Protein AF-A0A2X2VMJ0-F1 (afdb_monomer_lite)

Sequence (175 aa):
MDAWQKLEPSGGDKVHVSAFTLKPEQRLHCGFLGDIVRAHKWSSEDFPQVQKILEPYTEAQKTSIFMIDSFLAETLADSRAKENHYLHTTTLADVIRNGKNALDAIVYPGVESSGAKNYAIHCDAMFKFNIADMYLLEIIQKYPYGLYEWRLLKQLESYDDGRIIWKEPCCTNVA

pLDDT: mean 81.18, std 13.34, range [31.05, 95.81]

Organism: Citrobacter koseri (NCBI:txid545)

Secondary structure (DSSP, 8-state):
--TTPPP---TT-EEEEEEEEE-TT----EEE-SHHHHHHHHT-TTHHHHHHHHTTS-HHHHHHHHHHHHHHHHHHT-TTGGGGTTHHHHHHHHHHHTSSS--SEEEEE-SSSTT-EEEEE-GGGGGGEEEEEEEEEEEEEE-GGG-EEEEEEEEEEEEETTEEEEPPP------

Radius of gyration: 19.95 Å; chains: 1; bounding box: 46×37×60 Å

Foldseek 3Di:
DQLQDDDDDFAQDKDKDWDKDFDPPDDFQEAEALVLLVCVPPVDPCVVVSCVVCVVDDPVVSVVVNVVSVVLQCLSLPPCCVVVPVPSVSVSVVVVCPDPDHGQWYWHDHNLDGPDIDTSGDPVNCVRIDRPKMFTWGFRHDDGSRDTDIDTPWIFPDDDDNDGDTDDPDPPPPD

Structure (mmCIF, N/CA/C/O backbone):
data_AF-A0A2X2VMJ0-F1
#
_entry.id   AF-A0A2X2VMJ0-F1
#
loop_
_atom_site.group_PDB
_atom_site.id
_atom_site.type_symbol
_atom_site.label_atom_id
_atom_site.label_alt_id
_atom_site.label_comp_id
_atom_site.label_asym_id
_atom_site.label_entity_id
_atom_site.label_seq_id
_atom_site.pdbx_PDB_ins_code
_atom_site.Cartn_x
_atom_site.Cartn_y
_atom_site.Cartn_z
_atom_site.occupancy
_atom_site.B_iso_or_equiv
_atom_site.auth_seq_id
_atom_site.auth_comp_id
_atom_site.auth_asym_id
_atom_site.auth_atom_id
_atom_site.pdbx_PDB_model_num
ATOM 1 N N . MET A 1 1 ? -14.333 -6.297 -9.212 1.00 31.05 1 MET A N 1
ATOM 2 C CA . MET A 1 1 ? -14.169 -5.504 -7.978 1.00 31.05 1 MET A CA 1
ATOM 3 C C . MET A 1 1 ? -12.839 -4.799 -8.146 1.00 31.05 1 MET A C 1
ATOM 5 O O . MET A 1 1 ? -11.833 -5.488 -8.263 1.00 31.05 1 MET A O 1
ATOM 9 N N . ASP A 1 2 ? -12.857 -3.480 -8.327 1.00 36.50 2 ASP A N 1
ATOM 10 C CA . ASP A 1 2 ? -11.676 -2.716 -8.745 1.00 36.50 2 ASP A CA 1
ATOM 11 C C . ASP A 1 2 ? -10.732 -2.543 -7.552 1.00 36.50 2 ASP A C 1
ATOM 13 O O . ASP A 1 2 ? -11.032 -1.825 -6.602 1.00 36.50 2 ASP A O 1
ATOM 17 N N . ALA A 1 3 ? -9.609 -3.261 -7.574 1.00 47.50 3 ALA A N 1
ATOM 18 C CA . ALA A 1 3 ? -8.730 -3.457 -6.418 1.00 47.50 3 ALA A CA 1
ATOM 19 C C . ALA A 1 3 ? -7.883 -2.226 -6.026 1.00 47.50 3 ALA A C 1
ATOM 21 O O . ALA A 1 3 ? -7.127 -2.297 -5.062 1.00 47.50 3 ALA A O 1
ATOM 22 N N . TRP A 1 4 ? -7.996 -1.102 -6.745 1.00 53.66 4 TRP A N 1
ATOM 23 C CA . TRP A 1 4 ? -7.033 0.008 -6.668 1.00 53.66 4 TRP A CA 1
ATOM 24 C C . TRP A 1 4 ? -7.658 1.396 -6.504 1.00 53.66 4 TRP A C 1
ATOM 26 O O . TRP A 1 4 ? -7.100 2.393 -6.965 1.00 53.66 4 TRP A O 1
ATOM 36 N N . GLN A 1 5 ? -8.814 1.486 -5.849 1.00 62.50 5 GLN A N 1
ATOM 37 C CA . GLN A 1 5 ? -9.427 2.777 -5.538 1.00 62.50 5 GLN A CA 1
ATOM 38 C C . GLN A 1 5 ? -8.963 3.298 -4.176 1.00 62.50 5 GLN A C 1
ATOM 40 O O . GLN A 1 5 ? -8.986 2.589 -3.170 1.00 62.50 5 GLN A O 1
ATOM 45 N N . LYS A 1 6 ? -8.568 4.572 -4.138 1.00 67.00 6 LYS A N 1
ATOM 46 C CA . LYS A 1 6 ? -8.296 5.286 -2.888 1.00 67.00 6 LYS A CA 1
ATOM 47 C C . LYS A 1 6 ? -9.628 5.639 -2.228 1.00 67.00 6 LYS A C 1
ATOM 49 O O . LYS A 1 6 ? -10.485 6.249 -2.862 1.00 67.00 6 LYS A O 1
ATOM 54 N N . LEU A 1 7 ? -9.782 5.310 -0.949 1.00 72.31 7 LEU A N 1
ATOM 55 C CA . LEU A 1 7 ? -10.902 5.807 -0.153 1.00 72.31 7 LEU A CA 1
ATOM 56 C C . LEU A 1 7 ? -10.633 7.266 0.249 1.00 72.31 7 LEU A C 1
ATOM 58 O O . LEU A 1 7 ? -9.585 7.573 0.819 1.00 72.31 7 LEU A O 1
ATOM 62 N N . GLU A 1 8 ? -11.579 8.164 -0.032 1.00 78.00 8 GLU A N 1
ATOM 63 C CA . GLU A 1 8 ? -11.531 9.578 0.374 1.00 78.00 8 GLU A CA 1
ATOM 64 C C . GLU A 1 8 ? -12.738 9.927 1.261 1.00 78.00 8 GLU A C 1
ATOM 66 O O . GLU A 1 8 ? -13.619 10.670 0.825 1.00 78.00 8 GLU A O 1
ATOM 71 N N . PRO A 1 9 ? -12.810 9.384 2.491 1.00 82.81 9 PRO A N 1
ATOM 72 C CA . PRO A 1 9 ? -13.949 9.617 3.368 1.00 82.81 9 PRO A CA 1
ATOM 73 C C . PRO A 1 9 ? -14.057 11.093 3.783 1.00 82.81 9 PRO A C 1
ATOM 75 O O . PRO A 1 9 ? -13.064 11.822 3.873 1.00 82.81 9 PRO A O 1
ATOM 78 N N . SER A 1 10 ? -15.283 11.537 4.023 1.00 88.19 10 SER A N 1
ATOM 79 C CA . SER A 1 10 ? -15.658 12.888 4.441 1.00 88.19 10 SER A CA 1
ATOM 80 C C . SER A 1 10 ? -16.201 12.893 5.873 1.00 88.19 10 SER A C 1
ATOM 82 O O . SER A 1 10 ? -16.448 11.843 6.463 1.00 88.19 10 SER A O 1
ATOM 84 N N . GLY A 1 11 ? -16.372 14.082 6.460 1.00 89.81 11 GLY A N 1
ATOM 85 C CA . GLY A 1 11 ? -16.975 14.210 7.790 1.00 89.81 11 GLY A CA 1
ATOM 86 C C . GLY A 1 11 ? -18.369 13.570 7.834 1.00 89.81 11 GLY A C 1
ATOM 87 O O . GLY A 1 11 ? -19.194 13.828 6.960 1.00 89.81 11 GLY A O 1
ATOM 88 N N . GLY A 1 12 ? -18.611 12.732 8.841 1.00 90.69 12 GLY A N 1
ATOM 89 C CA . GLY A 1 12 ? -19.814 11.914 9.016 1.00 90.69 12 GLY A CA 1
ATOM 90 C C . GLY A 1 12 ? -19.711 10.488 8.463 1.00 90.69 12 GLY A C 1
ATOM 91 O O . GLY A 1 12 ? -20.529 9.641 8.834 1.00 90.69 12 GLY A O 1
ATOM 92 N N . ASP A 1 13 ? -18.715 10.183 7.624 1.00 93.00 13 ASP A N 1
ATOM 93 C CA . ASP A 1 13 ? -18.555 8.837 7.071 1.00 93.00 13 ASP A CA 1
ATOM 94 C C . ASP A 1 13 ? -18.126 7.838 8.147 1.00 93.00 13 ASP A C 1
AT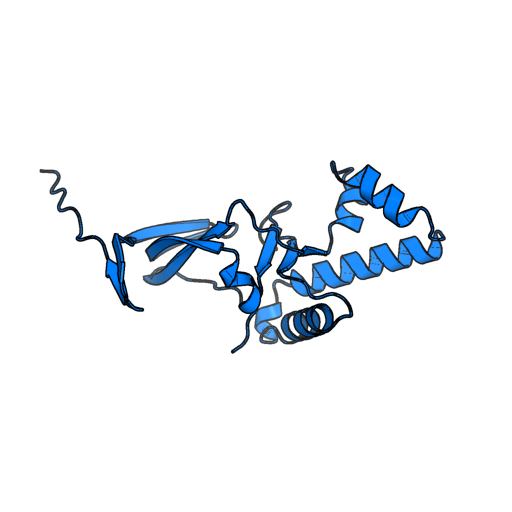OM 96 O O . ASP A 1 13 ? -17.291 8.123 9.009 1.00 93.00 13 ASP A O 1
ATOM 100 N N . LYS A 1 14 ? -18.668 6.620 8.059 1.00 93.50 14 LYS A N 1
ATOM 101 C CA . LYS A 1 14 ? -18.261 5.490 8.900 1.00 93.50 14 LYS A CA 1
ATOM 102 C C . LYS A 1 14 ? -17.383 4.554 8.090 1.00 93.50 14 LYS A C 1
ATOM 104 O O . LYS A 1 14 ? -17.828 4.008 7.083 1.00 93.50 14 LYS A O 1
ATOM 109 N N . VAL A 1 15 ? -16.154 4.352 8.546 1.00 92.44 15 VAL A N 1
ATOM 110 C CA . VAL A 1 15 ? -15.150 3.539 7.856 1.00 92.44 15 VAL A CA 1
ATOM 111 C C . VAL A 1 15 ? -14.749 2.343 8.706 1.00 92.44 15 VAL A C 1
ATOM 113 O O . VAL A 1 15 ? -14.563 2.450 9.919 1.00 92.44 15 VAL A O 1
ATOM 116 N N . HIS A 1 16 ? -14.617 1.191 8.054 1.00 90.75 16 HIS A N 1
ATOM 117 C CA . HIS A 1 16 ? -14.046 -0.005 8.657 1.00 90.75 16 HIS A CA 1
ATOM 118 C C . HIS A 1 16 ? -12.561 -0.068 8.300 1.00 90.75 16 HIS A C 1
ATOM 120 O O . HIS A 1 16 ? -12.203 -0.096 7.124 1.00 90.75 16 HIS A O 1
ATOM 126 N N . VAL A 1 17 ? -11.706 -0.070 9.318 1.00 91.06 17 VAL A N 1
ATOM 127 C CA . VAL A 1 17 ? -10.251 -0.130 9.181 1.00 91.06 17 VAL A CA 1
ATOM 128 C C . VAL A 1 17 ? -9.767 -1.442 9.776 1.00 91.06 17 VAL A C 1
ATOM 130 O O . VAL A 1 17 ? -10.049 -1.733 10.934 1.00 91.06 17 VAL A O 1
ATOM 133 N N . SER A 1 18 ? -9.018 -2.225 9.007 1.00 90.06 18 SER A N 1
ATOM 134 C CA . SER A 1 18 ? -8.366 -3.440 9.497 1.00 90.06 18 SER A CA 1
ATOM 135 C C . SER A 1 18 ? -6.863 -3.211 9.596 1.00 90.06 18 SER A C 1
ATOM 137 O O . SER A 1 18 ? -6.231 -2.768 8.636 1.00 90.06 18 SER A O 1
ATOM 139 N N . ALA A 1 19 ? -6.296 -3.505 10.762 1.00 90.25 19 ALA A N 1
ATOM 140 C CA . ALA A 1 19 ? -4.863 -3.470 10.987 1.00 90.25 19 ALA A CA 1
ATOM 141 C C . ALA A 1 19 ? -4.272 -4.855 10.716 1.00 90.25 19 ALA A C 1
ATOM 143 O O . ALA A 1 19 ? -4.759 -5.867 11.224 1.00 90.25 19 ALA A O 1
ATOM 144 N N . PHE A 1 20 ? -3.192 -4.890 9.941 1.00 89.50 20 PHE A N 1
ATOM 145 C CA . PHE A 1 20 ? -2.506 -6.121 9.574 1.00 89.50 20 PHE A CA 1
ATOM 146 C C . PHE A 1 20 ? -1.067 -6.100 10.071 1.00 89.50 20 PHE A C 1
ATOM 148 O O . PHE A 1 20 ? -0.379 -5.084 9.973 1.00 89.50 20 PHE A O 1
ATOM 155 N N . THR A 1 21 ? -0.596 -7.242 10.559 1.00 92.75 21 THR A N 1
ATOM 156 C CA . THR A 1 21 ? 0.818 -7.477 10.859 1.00 92.75 21 THR A CA 1
ATOM 157 C C . THR A 1 21 ? 1.337 -8.600 9.977 1.00 92.75 21 THR A C 1
ATOM 159 O O . THR A 1 21 ? 0.682 -9.628 9.807 1.00 92.75 21 THR A O 1
ATOM 162 N N . LEU A 1 22 ? 2.508 -8.403 9.369 1.00 93.00 22 LEU A N 1
ATOM 163 C CA . LEU A 1 22 ? 3.152 -9.460 8.594 1.00 93.00 22 LEU A CA 1
ATOM 164 C C . LEU A 1 22 ? 3.582 -10.579 9.550 1.00 93.00 22 LEU A C 1
ATOM 166 O O . LEU A 1 22 ? 4.167 -10.306 10.601 1.00 93.00 22 LEU A O 1
ATOM 170 N N . LYS A 1 23 ? 3.295 -11.834 9.194 1.00 93.88 23 LYS A N 1
ATOM 171 C CA . LYS A 1 23 ? 3.749 -12.985 9.979 1.00 93.88 23 LYS A CA 1
ATOM 172 C C . LYS A 1 23 ? 5.288 -13.031 10.001 1.00 93.88 23 LYS A C 1
ATOM 174 O O . LYS A 1 23 ? 5.888 -12.832 8.943 1.00 93.88 23 LYS A O 1
ATOM 179 N N . PRO A 1 24 ? 5.939 -13.299 11.150 1.00 91.88 24 PRO A N 1
ATOM 180 C CA . PRO A 1 24 ? 7.399 -13.209 11.280 1.00 91.88 24 PRO A CA 1
ATOM 181 C C . PRO A 1 24 ? 8.192 -14.058 10.275 1.00 91.88 24 PRO A C 1
ATOM 183 O O . PRO A 1 24 ? 9.289 -13.684 9.867 1.00 91.88 24 PRO A O 1
ATOM 186 N N . GLU A 1 25 ? 7.646 -15.205 9.877 1.00 94.25 25 GLU A N 1
ATOM 187 C CA . GLU A 1 25 ? 8.255 -16.149 8.940 1.00 94.25 25 GLU A CA 1
ATOM 188 C C . GLU A 1 25 ? 7.997 -15.818 7.462 1.00 94.25 25 GLU A C 1
ATOM 190 O O . GLU A 1 25 ? 8.592 -16.433 6.575 1.00 94.25 25 GLU A O 1
ATOM 195 N N . GLN A 1 26 ? 7.114 -14.860 7.179 1.00 93.69 26 GLN A N 1
ATOM 196 C CA . GLN A 1 26 ? 6.715 -14.498 5.824 1.00 93.69 26 GLN A CA 1
ATOM 197 C C . GLN A 1 26 ? 7.499 -13.290 5.313 1.00 93.69 26 GLN A C 1
ATOM 199 O O . GLN A 1 26 ? 7.977 -12.442 6.064 1.00 93.69 26 GLN A O 1
ATOM 204 N N . ARG A 1 27 ? 7.613 -13.196 3.988 1.00 90.81 27 ARG A N 1
ATOM 205 C CA . ARG A 1 27 ? 8.173 -12.032 3.295 1.00 90.81 27 ARG A CA 1
ATOM 206 C C . ARG A 1 27 ? 7.242 -11.602 2.174 1.00 90.81 27 ARG A C 1
ATOM 208 O O . ARG A 1 27 ? 6.588 -12.443 1.549 1.00 90.81 27 ARG A O 1
ATOM 215 N N . LEU A 1 28 ? 7.226 -10.297 1.919 1.00 89.12 28 LEU A N 1
ATOM 216 C CA . LEU A 1 28 ? 6.556 -9.715 0.765 1.00 89.12 28 LEU A CA 1
ATOM 217 C C . LEU A 1 28 ? 7.562 -9.530 -0.366 1.00 89.12 28 LEU A C 1
ATOM 219 O O . LEU A 1 28 ? 8.592 -8.876 -0.203 1.00 89.12 28 LEU A O 1
ATOM 223 N N . HIS A 1 29 ? 7.252 -10.109 -1.514 1.00 88.81 29 HIS A N 1
ATOM 224 C CA . HIS A 1 29 ? 7.930 -9.846 -2.764 1.00 88.81 29 HIS A CA 1
ATOM 225 C C . HIS A 1 29 ? 7.296 -8.614 -3.411 1.00 88.81 29 HIS A C 1
ATOM 227 O O . HIS A 1 29 ? 6.239 -8.692 -4.038 1.00 88.81 29 HIS A O 1
ATOM 233 N N . CYS A 1 30 ? 7.927 -7.463 -3.201 1.00 86.75 30 CYS A N 1
ATOM 234 C CA . CYS A 1 30 ? 7.402 -6.173 -3.628 1.00 86.75 30 CYS A CA 1
ATOM 235 C C . CYS A 1 30 ? 8.113 -5.655 -4.880 1.00 86.75 30 CYS A C 1
ATOM 237 O O . CYS A 1 30 ? 9.341 -5.680 -4.953 1.00 86.75 30 CYS A O 1
ATOM 239 N N . GLY A 1 31 ? 7.345 -5.109 -5.824 1.00 85.44 31 GLY A N 1
ATOM 240 C CA . GLY A 1 31 ? 7.877 -4.264 -6.893 1.00 85.44 31 GLY A CA 1
ATOM 241 C C . GLY A 1 31 ? 7.865 -2.803 -6.456 1.00 85.44 31 GLY A C 1
ATOM 242 O O . GLY A 1 31 ? 6.794 -2.261 -6.202 1.00 85.44 31 GLY A O 1
ATOM 243 N N . PHE A 1 32 ? 9.032 -2.168 -6.362 1.00 84.38 32 PHE A N 1
ATOM 244 C CA . PHE A 1 32 ? 9.144 -0.747 -6.026 1.00 84.38 32 PHE A CA 1
ATOM 245 C C . PHE A 1 32 ? 9.198 0.089 -7.302 1.00 84.38 32 PHE A C 1
ATOM 247 O O . PHE A 1 32 ? 10.009 -0.184 -8.185 1.00 84.38 32 PHE A O 1
ATOM 254 N N . LEU A 1 33 ? 8.338 1.101 -7.387 1.00 85.62 33 LEU A N 1
ATOM 255 C CA . LEU A 1 33 ? 8.242 2.021 -8.518 1.00 85.62 33 LEU A CA 1
ATOM 256 C C . LEU A 1 33 ? 8.544 3.442 -8.047 1.00 85.62 33 LEU A C 1
ATOM 258 O O . LEU A 1 33 ? 8.076 3.862 -6.991 1.00 85.62 33 LEU A O 1
ATOM 262 N N . GLY A 1 34 ? 9.333 4.178 -8.823 1.00 81.31 34 GLY A N 1
ATOM 263 C CA . GLY A 1 34 ? 9.780 5.538 -8.512 1.00 81.31 34 GLY A CA 1
ATOM 264 C C . GLY A 1 34 ? 10.991 5.599 -7.578 1.00 81.31 34 GLY A C 1
ATOM 265 O O . GLY A 1 34 ? 11.575 6.670 -7.403 1.00 81.31 34 GLY A O 1
ATOM 266 N N . ASP A 1 35 ? 11.392 4.472 -6.983 1.00 78.56 35 ASP A N 1
ATOM 267 C CA . ASP A 1 35 ? 12.514 4.412 -6.044 1.00 78.56 35 ASP A CA 1
ATOM 268 C C . ASP A 1 35 ? 13.874 4.480 -6.757 1.00 78.56 35 ASP A C 1
ATOM 270 O O . ASP A 1 35 ? 14.826 4.990 -6.171 1.00 78.56 35 ASP A O 1
ATOM 274 N N . ILE A 1 36 ? 13.980 4.067 -8.028 1.00 80.38 36 ILE A N 1
ATOM 275 C CA . ILE A 1 36 ? 15.234 4.173 -8.795 1.00 80.38 36 ILE A CA 1
ATOM 276 C C . ILE A 1 36 ? 15.559 5.650 -9.045 1.00 80.38 36 ILE A C 1
ATOM 278 O O . ILE A 1 36 ? 16.666 6.113 -8.751 1.00 80.38 36 ILE A O 1
ATOM 282 N N . VAL A 1 37 ? 14.589 6.416 -9.552 1.00 75.75 37 VAL A N 1
ATOM 283 C CA . VAL A 1 37 ? 14.778 7.856 -9.775 1.00 75.75 37 VAL A CA 1
ATOM 284 C C . VAL A 1 37 ? 14.902 8.609 -8.463 1.00 75.75 37 VAL A C 1
ATOM 286 O O . VAL A 1 37 ? 15.699 9.547 -8.372 1.00 75.75 37 VAL A O 1
ATOM 289 N N . ARG A 1 38 ? 14.171 8.191 -7.427 1.00 74.19 38 ARG A N 1
ATOM 290 C CA . ARG A 1 38 ? 14.273 8.817 -6.111 1.00 74.19 38 A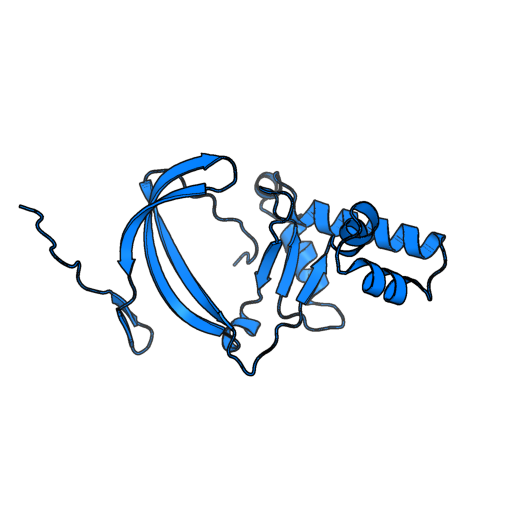RG A CA 1
ATOM 291 C C . ARG A 1 38 ? 15.649 8.605 -5.480 1.00 74.19 38 ARG A C 1
ATOM 293 O O . ARG A 1 38 ? 16.253 9.568 -5.010 1.00 74.19 38 ARG A O 1
ATOM 300 N N . ALA A 1 39 ? 16.171 7.383 -5.520 1.00 72.50 39 ALA A N 1
ATOM 301 C CA . ALA A 1 39 ? 17.503 7.078 -5.017 1.00 72.50 39 ALA A CA 1
ATOM 302 C C . ALA A 1 39 ? 18.577 7.882 -5.751 1.00 72.50 39 ALA A C 1
ATOM 304 O O . ALA A 1 39 ? 19.481 8.415 -5.113 1.00 72.50 39 ALA A O 1
ATOM 305 N N . HIS A 1 40 ? 18.437 8.038 -7.071 1.00 70.69 40 HIS A N 1
ATOM 306 C CA . HIS A 1 40 ? 19.368 8.817 -7.882 1.00 70.69 40 HIS A CA 1
ATOM 307 C C . HIS A 1 40 ? 19.303 10.331 -7.620 1.00 70.69 40 HIS A C 1
ATOM 309 O O . HIS A 1 40 ? 20.344 10.973 -7.522 1.00 70.69 40 HIS A O 1
ATOM 315 N N . LYS A 1 41 ? 18.104 10.917 -7.492 1.00 68.00 41 LYS A N 1
ATOM 316 C CA . LYS A 1 41 ? 17.934 12.372 -7.306 1.00 68.00 41 LYS A CA 1
ATOM 317 C C . LYS A 1 41 ? 18.235 12.856 -5.888 1.00 68.00 41 LYS A C 1
ATOM 319 O O . LYS A 1 41 ? 18.708 13.978 -5.732 1.00 68.00 41 LYS A O 1
ATOM 324 N N . TRP A 1 42 ? 17.927 12.052 -4.870 1.00 64.12 42 TRP A N 1
ATOM 325 C CA . TRP A 1 42 ? 18.017 12.469 -3.464 1.00 64.12 42 TRP A CA 1
ATOM 326 C C . TRP A 1 42 ? 19.074 11.714 -2.655 1.00 64.12 42 TRP A C 1
ATOM 328 O O . TRP A 1 42 ? 19.119 11.889 -1.440 1.00 64.12 42 TRP A O 1
ATOM 338 N N . SER A 1 43 ? 19.922 10.903 -3.301 1.00 59.78 43 SER A N 1
ATOM 339 C CA . SER A 1 43 ? 20.962 10.102 -2.639 1.00 59.78 43 SER A CA 1
ATOM 340 C C . SER A 1 43 ? 20.406 9.322 -1.443 1.00 59.78 43 SER A C 1
ATOM 342 O O . SER A 1 43 ? 20.905 9.442 -0.324 1.00 59.78 43 SER A O 1
ATOM 344 N N . SER A 1 44 ? 19.321 8.568 -1.665 1.00 67.75 44 SER A N 1
ATOM 345 C CA . SER A 1 44 ? 18.730 7.743 -0.606 1.00 67.75 44 SER A CA 1
ATOM 346 C C . SER A 1 44 ? 19.694 6.638 -0.163 1.00 67.75 44 SER A C 1
ATOM 348 O O . SER A 1 44 ? 20.656 6.311 -0.859 1.00 67.75 44 SER A O 1
ATOM 350 N N . GLU A 1 45 ? 19.408 6.015 0.980 1.00 63.12 45 GLU A N 1
ATOM 351 C CA . GLU A 1 45 ? 20.185 4.880 1.506 1.00 63.12 45 GLU A CA 1
ATOM 352 C C . GLU A 1 45 ? 20.295 3.713 0.503 1.00 63.12 45 GLU A C 1
ATOM 354 O O . GLU A 1 45 ? 21.280 2.975 0.502 1.00 63.12 45 GLU A O 1
ATOM 359 N N . ASP A 1 46 ? 19.331 3.604 -0.415 1.00 68.88 46 ASP A N 1
ATOM 360 C CA . ASP A 1 46 ? 19.277 2.578 -1.460 1.00 68.88 46 ASP A CA 1
ATOM 361 C C . ASP A 1 46 ? 20.145 2.904 -2.693 1.00 68.88 46 ASP A C 1
ATOM 363 O O . ASP A 1 46 ? 20.334 2.052 -3.567 1.00 68.88 46 ASP A O 1
ATOM 367 N N . PHE A 1 47 ? 20.705 4.117 -2.791 1.00 74.12 47 PHE A N 1
ATOM 368 C CA 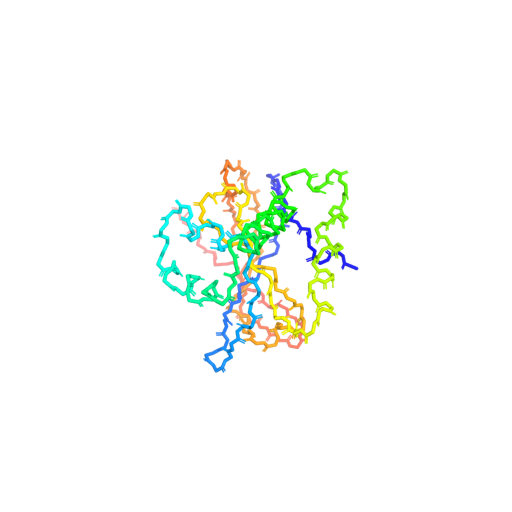. PHE A 1 47 ? 21.456 4.575 -3.966 1.00 74.12 47 PHE A CA 1
ATOM 369 C C . PHE A 1 47 ? 22.619 3.650 -4.382 1.00 74.12 47 PHE A C 1
ATOM 371 O O . PHE A 1 47 ? 22.712 3.339 -5.574 1.00 74.12 47 PHE A O 1
ATOM 378 N N . PRO A 1 48 ? 23.453 3.109 -3.466 1.00 78.31 48 PRO A N 1
ATOM 379 C CA . PRO A 1 48 ? 24.507 2.162 -3.841 1.00 78.31 48 PRO A CA 1
ATOM 380 C C . PRO A 1 48 ? 23.969 0.870 -4.476 1.00 78.31 48 PRO A C 1
ATOM 382 O O . PRO A 1 48 ? 24.595 0.293 -5.366 1.00 78.31 48 PRO A O 1
ATOM 385 N N . GLN A 1 49 ? 22.797 0.407 -4.036 1.00 80.62 49 GLN A N 1
ATOM 386 C CA . GLN A 1 49 ? 22.171 -0.813 -4.549 1.00 80.62 49 GLN A CA 1
ATOM 387 C C . GLN A 1 49 ? 21.589 -0.571 -5.941 1.00 80.62 49 GLN A C 1
ATOM 389 O O . GLN A 1 49 ? 21.812 -1.370 -6.851 1.00 80.62 49 GLN A O 1
ATOM 394 N N . VAL A 1 50 ? 20.916 0.567 -6.128 1.00 81.06 50 VAL A N 1
ATOM 395 C CA . VAL A 1 50 ? 20.426 1.010 -7.437 1.00 81.06 50 VAL A CA 1
ATOM 396 C C . VAL A 1 50 ? 21.585 1.155 -8.423 1.00 81.06 50 VAL A C 1
ATOM 398 O O . VAL A 1 50 ? 21.504 0.649 -9.539 1.00 81.06 50 VAL A O 1
ATOM 401 N N . GLN A 1 51 ? 22.701 1.760 -8.009 1.00 81.00 51 GLN A N 1
ATOM 402 C CA . GLN A 1 51 ? 23.882 1.900 -8.860 1.00 81.00 51 GLN A CA 1
ATOM 403 C C . GLN A 1 51 ? 24.437 0.539 -9.305 1.00 81.00 51 GLN A C 1
ATOM 405 O O . GLN A 1 51 ? 24.741 0.369 -10.484 1.00 81.00 51 GLN A O 1
ATOM 410 N N . LYS A 1 52 ? 24.499 -0.446 -8.399 1.00 86.38 52 LYS A N 1
ATOM 411 C CA . LYS A 1 52 ? 24.920 -1.819 -8.719 1.00 86.38 52 LYS A CA 1
ATOM 412 C C . LYS A 1 52 ? 23.968 -2.517 -9.697 1.00 86.38 52 LYS A C 1
ATOM 414 O O . LYS A 1 52 ? 24.419 -3.222 -10.592 1.00 86.38 52 LYS A O 1
ATOM 419 N N . ILE A 1 53 ? 22.656 -2.320 -9.551 1.00 85.38 53 ILE A N 1
ATOM 420 C CA . ILE A 1 53 ? 21.653 -2.859 -10.488 1.00 85.38 53 ILE A CA 1
ATOM 421 C C . ILE A 1 53 ? 21.816 -2.232 -11.876 1.00 85.38 53 ILE A C 1
ATOM 423 O O . ILE A 1 53 ? 21.641 -2.914 -12.883 1.00 85.38 53 ILE A O 1
ATOM 427 N N . LEU A 1 54 ? 22.154 -0.94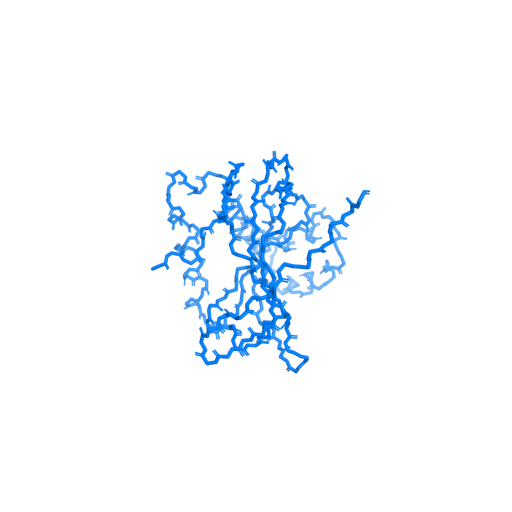3 -11.930 1.00 87.88 54 LEU A N 1
ATOM 428 C CA . LEU A 1 54 ? 22.296 -0.191 -13.174 1.00 87.88 54 LEU A CA 1
ATOM 429 C C . LEU A 1 54 ? 23.666 -0.358 -13.851 1.00 87.88 54 LEU A C 1
ATOM 431 O O . LEU A 1 54 ? 23.795 -0.013 -15.024 1.00 87.88 54 LEU A O 1
ATOM 435 N N . GLU A 1 55 ? 24.675 -0.878 -13.149 1.00 91.12 55 GLU A N 1
ATOM 436 C CA . GLU A 1 55 ? 26.049 -1.060 -13.641 1.00 91.12 55 GLU A CA 1
ATOM 437 C C . GLU A 1 55 ? 26.146 -1.788 -14.998 1.00 91.12 55 GLU A C 1
ATOM 439 O O . GLU A 1 55 ? 26.890 -1.309 -15.855 1.00 91.12 55 GLU A O 1
ATOM 444 N N . PRO A 1 56 ? 25.379 -2.866 -15.269 1.00 93.56 56 PRO A N 1
ATOM 445 C CA . PRO A 1 56 ? 25.475 -3.593 -16.537 1.00 93.56 56 PRO A CA 1
ATOM 446 C C . PRO A 1 56 ? 24.914 -2.837 -17.753 1.00 93.56 56 PRO A C 1
ATOM 448 O O . PRO A 1 56 ? 25.077 -3.296 -18.883 1.00 93.56 56 PRO A O 1
ATOM 451 N N . TYR A 1 57 ? 24.204 -1.726 -17.543 1.00 92.75 57 TYR A N 1
ATOM 452 C CA . TYR A 1 57 ? 23.485 -1.012 -18.595 1.00 92.75 57 TYR A CA 1
ATOM 453 C C . TYR A 1 57 ? 24.298 0.163 -19.149 1.00 92.75 57 TYR A C 1
ATOM 455 O O . TYR A 1 57 ? 25.043 0.837 -18.440 1.00 92.75 57 TYR A O 1
ATOM 463 N N . THR A 1 58 ? 24.110 0.460 -20.433 1.00 94.69 58 THR A N 1
ATOM 464 C CA . THR A 1 58 ? 24.644 1.678 -21.064 1.00 94.69 58 THR A CA 1
ATOM 465 C C . THR A 1 58 ? 23.915 2.927 -20.561 1.00 94.69 58 THR A C 1
ATOM 467 O O . THR A 1 58 ? 22.782 2.838 -20.092 1.00 94.69 58 THR A O 1
ATOM 470 N N . GLU A 1 59 ? 24.507 4.113 -20.716 1.00 89.19 59 GLU A N 1
ATOM 471 C CA . GLU A 1 59 ? 23.862 5.374 -20.307 1.00 89.19 59 GLU A CA 1
ATOM 472 C C . GLU A 1 59 ? 22.487 5.582 -20.961 1.00 89.19 59 GLU A C 1
ATOM 474 O O . GLU A 1 59 ? 21.526 5.916 -20.275 1.00 89.19 59 GLU A O 1
ATOM 479 N N . ALA A 1 60 ? 22.341 5.274 -22.255 1.00 91.88 60 ALA A N 1
ATOM 480 C CA . ALA A 1 60 ? 21.050 5.363 -22.943 1.00 91.88 60 ALA A CA 1
ATOM 481 C C . ALA A 1 60 ? 19.992 4.408 -22.347 1.00 91.88 60 ALA A C 1
ATOM 483 O O . ALA A 1 60 ? 18.816 4.762 -22.211 1.00 91.88 60 ALA A O 1
ATOM 484 N N . GLN A 1 61 ? 20.407 3.201 -21.947 1.00 92.06 61 GLN A N 1
ATOM 485 C CA . GLN A 1 61 ? 19.531 2.246 -21.266 1.00 92.06 61 GLN A CA 1
ATOM 486 C C . GLN A 1 61 ? 19.180 2.716 -19.852 1.00 92.06 61 GLN A C 1
ATOM 488 O O . GLN A 1 61 ? 18.014 2.644 -19.477 1.00 92.06 61 GLN A O 1
ATOM 493 N N . LYS A 1 62 ? 20.140 3.259 -19.093 1.00 89.50 62 LYS A N 1
ATOM 494 C CA . LYS A 1 62 ? 19.886 3.847 -17.767 1.00 89.50 62 LYS A CA 1
ATOM 495 C C . LYS A 1 62 ? 18.875 4.985 -17.853 1.00 89.50 62 LYS A C 1
ATOM 497 O O . LYS A 1 62 ? 17.912 4.990 -17.096 1.00 89.50 62 LYS A O 1
ATOM 502 N N . THR A 1 63 ? 19.032 5.899 -18.814 1.00 87.06 63 THR A N 1
ATOM 503 C CA . THR A 1 63 ? 18.053 6.967 -19.070 1.00 87.06 63 THR A CA 1
ATOM 504 C C . THR A 1 63 ? 16.664 6.399 -19.340 1.00 87.06 63 THR A C 1
ATOM 506 O O . THR A 1 63 ? 15.691 6.866 -18.755 1.00 87.06 63 THR A O 1
ATOM 509 N N . SER A 1 64 ? 16.572 5.358 -20.170 1.00 90.38 64 SER A N 1
ATOM 510 C CA . SER A 1 64 ? 15.296 4.699 -20.463 1.00 90.38 64 SER A CA 1
ATOM 511 C C . SER A 1 64 ? 14.673 4.085 -19.205 1.00 90.38 64 SER A C 1
ATOM 513 O O . SER A 1 64 ? 13.484 4.268 -18.964 1.00 90.38 64 SER A O 1
ATOM 515 N N . ILE A 1 65 ? 15.473 3.420 -18.36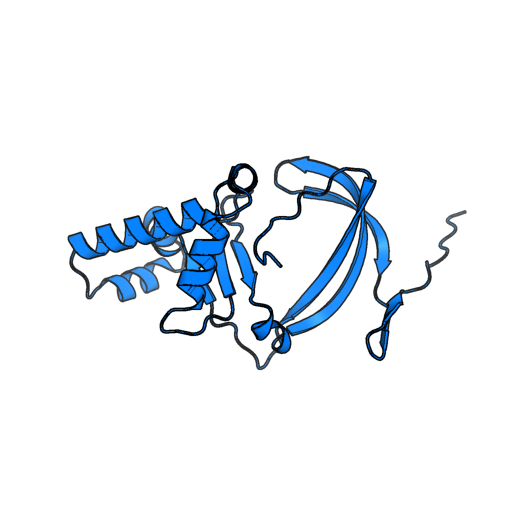4 1.00 89.94 65 ILE A N 1
ATOM 516 C CA . ILE A 1 65 ? 15.025 2.856 -17.083 1.00 89.94 65 ILE A CA 1
ATOM 517 C C . ILE A 1 65 ? 14.504 3.962 -16.159 1.00 89.94 65 ILE A C 1
ATOM 519 O O . ILE A 1 65 ? 13.415 3.821 -15.613 1.00 89.94 65 ILE A O 1
ATOM 523 N N . PHE A 1 66 ? 15.227 5.077 -16.022 1.00 87.56 66 PHE A N 1
ATOM 524 C CA . PHE A 1 66 ? 14.784 6.213 -15.209 1.00 87.56 66 PHE A CA 1
ATOM 525 C C . PHE A 1 66 ? 13.461 6.805 -15.705 1.00 87.56 66 PHE A C 1
ATOM 527 O O . PHE A 1 66 ? 12.578 7.106 -14.901 1.00 87.56 66 PHE A O 1
ATOM 534 N N . MET A 1 67 ? 13.308 6.959 -17.022 1.00 87.06 67 MET A N 1
ATOM 535 C CA . MET A 1 67 ? 12.072 7.474 -17.616 1.00 87.06 67 MET A CA 1
ATOM 536 C C . MET A 1 67 ? 10.896 6.528 -17.380 1.00 87.06 67 MET A C 1
ATOM 538 O O . MET A 1 67 ? 9.825 6.988 -16.995 1.00 87.06 67 MET A O 1
ATOM 542 N N . ILE A 1 68 ? 11.099 5.221 -17.561 1.00 89.38 68 ILE A N 1
ATOM 543 C CA . ILE A 1 68 ? 10.070 4.209 -17.300 1.00 89.38 68 ILE A CA 1
ATOM 544 C C . ILE A 1 68 ? 9.689 4.216 -15.815 1.00 89.38 68 ILE A C 1
ATOM 546 O O . ILE A 1 68 ? 8.507 4.297 -15.501 1.00 89.38 68 ILE A O 1
ATOM 550 N N . ASP A 1 69 ? 10.664 4.191 -14.905 1.00 87.88 69 ASP A N 1
ATOM 551 C CA . ASP A 1 69 ? 10.428 4.212 -13.456 1.00 87.88 69 ASP A CA 1
ATOM 552 C C . ASP A 1 69 ? 9.623 5.448 -13.020 1.00 87.88 69 ASP A C 1
ATOM 554 O O . ASP A 1 69 ? 8.629 5.321 -12.303 1.00 87.88 69 ASP A O 1
ATOM 558 N N . SER A 1 70 ? 9.990 6.633 -13.524 1.00 85.38 70 SER A N 1
ATOM 559 C CA . SER A 1 70 ? 9.246 7.873 -13.255 1.00 85.38 70 SER A CA 1
ATOM 560 C C . SER A 1 70 ? 7.837 7.832 -13.830 1.00 85.38 70 SER A C 1
ATOM 562 O O . SER A 1 70 ? 6.887 8.128 -13.115 1.00 85.38 70 SER A O 1
ATOM 564 N N . PHE A 1 71 ? 7.684 7.425 -15.091 1.00 88.88 71 PHE A N 1
ATOM 565 C CA . PHE A 1 71 ? 6.381 7.358 -15.751 1.00 88.88 71 PHE A CA 1
ATOM 566 C C . PHE A 1 71 ? 5.411 6.424 -15.014 1.00 88.88 71 PHE A C 1
ATOM 568 O O . PHE A 1 71 ? 4.245 6.766 -14.804 1.00 88.88 71 PHE A O 1
ATOM 575 N N . LEU A 1 72 ? 5.891 5.252 -14.590 1.00 87.75 72 LEU A N 1
ATOM 576 C CA . LEU A 1 72 ? 5.096 4.286 -13.833 1.00 87.75 72 LEU A CA 1
ATOM 577 C C . LEU A 1 72 ? 4.681 4.846 -12.469 1.00 87.75 72 LEU A C 1
ATOM 579 O O . LEU A 1 72 ? 3.514 4.735 -12.088 1.00 87.75 72 LEU A O 1
ATOM 583 N N . ALA A 1 73 ? 5.616 5.472 -11.752 1.00 84.06 73 ALA A N 1
ATOM 584 C CA . ALA A 1 73 ? 5.343 6.085 -10.458 1.00 84.06 73 ALA A CA 1
ATOM 585 C C . ALA A 1 73 ? 4.343 7.244 -10.567 1.00 84.06 73 ALA A C 1
ATOM 587 O O . ALA A 1 73 ? 3.392 7.298 -9.792 1.00 84.06 73 ALA A O 1
ATOM 588 N N . GLU A 1 74 ? 4.519 8.133 -11.546 1.00 83.75 74 GLU A N 1
ATOM 589 C CA . GLU A 1 74 ? 3.618 9.260 -11.807 1.00 83.75 74 GLU A CA 1
ATOM 590 C C . GLU A 1 74 ? 2.219 8.785 -12.201 1.00 83.75 74 GLU A C 1
ATOM 592 O O . GLU A 1 74 ? 1.234 9.330 -11.712 1.00 83.75 74 GLU A O 1
ATOM 597 N N . THR A 1 75 ? 2.118 7.728 -13.014 1.00 85.81 75 THR A N 1
ATOM 598 C CA . THR A 1 75 ? 0.823 7.144 -13.392 1.00 85.81 75 THR A CA 1
ATOM 599 C C . THR A 1 75 ? 0.073 6.629 -12.163 1.00 85.81 75 THR A C 1
ATOM 601 O O . THR A 1 75 ? -1.112 6.907 -12.007 1.00 85.81 75 THR A O 1
ATOM 604 N N . LEU A 1 76 ? 0.748 5.900 -11.266 1.00 81.88 76 LEU A N 1
ATOM 605 C CA . LEU A 1 76 ? 0.137 5.370 -10.037 1.00 81.88 76 LEU A CA 1
ATOM 606 C C . LEU A 1 76 ? -0.139 6.445 -8.978 1.00 81.88 76 LEU A C 1
ATOM 608 O O . LEU A 1 76 ? -1.013 6.260 -8.130 1.00 81.88 76 LEU A O 1
ATOM 612 N N . ALA A 1 77 ? 0.591 7.557 -9.031 1.00 78.81 77 ALA A N 1
ATOM 613 C CA . ALA A 1 77 ? 0.427 8.706 -8.152 1.00 78.81 77 ALA A CA 1
ATOM 614 C C . ALA A 1 77 ? -0.461 9.816 -8.756 1.00 78.81 77 ALA A C 1
ATOM 616 O O . ALA A 1 77 ? -0.501 10.922 -8.213 1.00 78.81 77 ALA A O 1
ATOM 617 N N . ASP A 1 78 ? -1.183 9.552 -9.851 1.00 82.12 78 ASP A N 1
ATOM 618 C CA . ASP A 1 78 ? -2.037 10.557 -10.488 1.00 82.12 78 ASP A CA 1
ATOM 619 C C . ASP A 1 78 ? -3.214 10.945 -9.576 1.00 82.12 78 ASP A C 1
ATOM 621 O O . ASP A 1 78 ? -4.151 10.175 -9.341 1.00 82.12 78 ASP A O 1
ATOM 625 N N . SER A 1 79 ? -3.191 12.184 -9.081 1.00 76.88 79 SER A N 1
ATOM 626 C CA . SER A 1 79 ? -4.241 12.750 -8.228 1.00 76.88 79 SER A CA 1
ATOM 627 C C . SER A 1 79 ? -5.593 12.883 -8.940 1.00 76.88 79 SER A C 1
ATOM 629 O O . SER A 1 79 ? -6.631 12.963 -8.278 1.00 76.88 79 SER A O 1
ATOM 631 N N . ARG A 1 80 ? -5.600 12.857 -10.278 1.00 81.00 80 ARG A N 1
ATOM 632 C CA . ARG A 1 80 ? -6.802 12.894 -11.118 1.00 81.00 80 ARG A CA 1
ATOM 633 C C . ARG A 1 80 ? -7.257 11.514 -11.576 1.00 81.00 80 ARG A C 1
ATOM 635 O O . ARG A 1 80 ? -8.254 11.425 -12.287 1.00 81.00 80 ARG A O 1
ATOM 642 N N . ALA A 1 81 ? -6.626 10.426 -11.122 1.00 80.75 81 ALA A N 1
ATOM 643 C CA . ALA A 1 81 ? -7.007 9.067 -11.518 1.00 80.75 81 ALA A CA 1
ATOM 644 C C . ALA A 1 81 ? -8.504 8.770 -11.294 1.00 80.75 81 ALA A C 1
ATOM 646 O O . ALA A 1 81 ? -9.115 8.040 -12.076 1.00 80.75 81 ALA A O 1
ATOM 647 N N . LYS A 1 82 ? -9.125 9.393 -10.280 1.00 80.06 82 LYS A N 1
ATOM 648 C CA . LYS A 1 82 ? -10.568 9.288 -10.011 1.00 80.06 82 LYS A CA 1
ATOM 649 C C . LYS A 1 82 ? -11.460 9.791 -11.148 1.00 80.06 82 LYS A C 1
ATOM 651 O O . LYS A 1 82 ? -12.544 9.251 -11.338 1.00 80.06 82 LYS A O 1
ATOM 656 N N . GLU A 1 83 ? -11.012 10.794 -11.902 1.00 85.94 83 GLU A N 1
ATOM 657 C CA . GLU A 1 83 ? -11.770 11.400 -13.006 1.00 85.94 83 GLU A CA 1
ATOM 658 C C . GLU A 1 83 ? -11.952 10.416 -14.165 1.00 85.94 83 GLU A C 1
ATOM 660 O O . GLU A 1 83 ? -12.944 10.485 -14.882 1.00 85.94 83 GLU A O 1
ATOM 665 N N . ASN A 1 84 ? -11.027 9.460 -14.307 1.00 82.25 84 ASN A N 1
ATOM 666 C CA . ASN A 1 84 ? -11.097 8.381 -15.290 1.00 82.25 84 ASN A CA 1
ATOM 667 C C . ASN A 1 84 ? -11.325 7.007 -14.633 1.00 82.25 84 ASN A C 1
ATOM 669 O O . ASN A 1 84 ? -10.822 5.990 -15.112 1.00 82.25 84 ASN A O 1
ATOM 673 N N . HIS A 1 85 ? -12.018 6.978 -13.488 1.00 81.00 85 HIS A N 1
ATOM 674 C CA . HIS A 1 85 ? -12.358 5.750 -12.758 1.00 81.00 85 HIS A CA 1
ATOM 675 C C . HIS A 1 85 ? -11.167 4.802 -12.520 1.00 81.00 85 HIS A C 1
ATOM 677 O O . HIS A 1 85 ? -11.329 3.586 -12.520 1.00 81.00 85 HIS A O 1
ATOM 683 N N . TYR A 1 86 ? -9.963 5.349 -12.321 1.00 80.62 86 TYR A N 1
ATOM 684 C CA . TYR A 1 86 ? -8.735 4.584 -12.086 1.00 80.62 86 TYR A CA 1
ATOM 685 C C . TYR A 1 86 ? -8.381 3.598 -13.217 1.00 80.62 86 TYR A C 1
ATOM 687 O O . TYR A 1 86 ? -7.672 2.619 -12.984 1.00 80.62 86 TYR A O 1
ATOM 695 N N . LEU A 1 87 ? -8.838 3.843 -14.453 1.00 83.62 87 LEU A N 1
ATOM 696 C CA . LEU A 1 87 ? -8.614 2.938 -15.585 1.00 83.62 87 LEU A CA 1
ATOM 697 C C . LEU A 1 87 ? -7.121 2.687 -15.834 1.00 83.62 87 LEU A C 1
ATOM 699 O O . LEU A 1 87 ? -6.694 1.539 -15.964 1.00 83.62 87 LEU A O 1
ATOM 703 N N . HIS A 1 88 ? -6.316 3.751 -15.879 1.00 83.12 88 HIS A N 1
ATOM 704 C CA . HIS A 1 88 ? -4.884 3.649 -16.166 1.00 83.12 88 HIS A CA 1
ATOM 705 C C . HIS A 1 88 ? -4.110 2.966 -15.037 1.00 83.12 88 HIS A C 1
ATOM 707 O O . HIS A 1 88 ? -3.310 2.075 -15.310 1.00 83.12 88 HIS A O 1
ATOM 713 N N . THR A 1 89 ? -4.378 3.326 -13.780 1.00 79.88 89 THR A N 1
ATOM 714 C CA . THR A 1 89 ? -3.709 2.722 -12.620 1.00 79.88 89 THR A CA 1
ATOM 715 C C . THR A 1 89 ? -4.075 1.251 -12.466 1.00 79.88 89 THR A C 1
ATOM 717 O O . THR A 1 89 ? -3.192 0.427 -12.239 1.00 79.88 89 THR A O 1
ATOM 720 N N . THR A 1 90 ? -5.347 0.902 -12.675 1.00 79.75 90 THR A N 1
ATOM 721 C CA . THR A 1 90 ? -5.832 -0.484 -12.619 1.00 79.75 90 THR A CA 1
ATOM 722 C C . THR A 1 90 ? -5.229 -1.324 -13.739 1.00 79.75 90 THR A C 1
ATOM 724 O O . THR A 1 90 ? -4.655 -2.376 -13.470 1.00 79.75 90 THR A O 1
ATOM 727 N N . THR A 1 91 ? -5.272 -0.827 -14.980 1.00 82.94 91 THR A N 1
ATOM 728 C CA . THR A 1 91 ? -4.683 -1.524 -16.136 1.00 82.94 91 THR A CA 1
ATOM 729 C C . THR A 1 91 ? -3.185 -1.734 -15.940 1.00 82.94 91 THR A C 1
ATOM 731 O O . THR A 1 91 ? -2.668 -2.820 -16.195 1.00 82.94 91 THR A O 1
ATOM 734 N N . LEU A 1 92 ? -2.473 -0.712 -15.457 1.00 83.00 92 LEU A N 1
ATOM 735 C CA . LEU A 1 92 ? -1.039 -0.808 -15.226 1.00 83.00 92 LEU A CA 1
ATOM 736 C C . LEU A 1 92 ? -0.704 -1.819 -14.122 1.00 83.00 92 LEU A C 1
ATOM 738 O O . LEU A 1 92 ? 0.184 -2.652 -14.306 1.00 83.00 92 LEU A O 1
ATOM 742 N N . ALA A 1 93 ? -1.424 -1.778 -13.000 1.00 78.38 93 ALA A N 1
ATOM 743 C CA . ALA A 1 93 ? -1.241 -2.731 -11.913 1.00 78.38 93 ALA A CA 1
ATOM 744 C C . ALA A 1 93 ? -1.504 -4.175 -12.372 1.00 78.38 93 ALA A C 1
ATOM 746 O O . ALA A 1 93 ? -0.747 -5.078 -12.016 1.00 78.38 93 ALA A O 1
ATOM 747 N N . ASP A 1 94 ? -2.516 -4.396 -13.217 1.00 79.19 94 ASP A N 1
ATOM 748 C CA . ASP A 1 94 ? -2.803 -5.708 -13.803 1.00 79.19 94 ASP A CA 1
ATOM 749 C C . ASP A 1 94 ? -1.685 -6.197 -14.736 1.00 79.19 94 ASP A C 1
ATOM 751 O O . ASP A 1 94 ? -1.317 -7.373 -14.687 1.00 79.19 94 ASP A O 1
ATOM 755 N N . VAL A 1 95 ? -1.111 -5.313 -15.562 1.00 82.06 95 VAL A N 1
ATOM 756 C CA . VAL A 1 95 ? 0.028 -5.648 -16.438 1.00 82.06 95 VAL A CA 1
ATOM 757 C C . VAL A 1 95 ? 1.259 -6.023 -15.617 1.00 82.06 95 VAL A C 1
ATOM 759 O O . VAL A 1 95 ? 1.905 -7.028 -15.911 1.00 82.06 95 VAL A O 1
ATOM 762 N N . ILE A 1 96 ? 1.573 -5.247 -14.576 1.00 78.62 96 ILE A N 1
ATOM 763 C CA . ILE A 1 96 ? 2.705 -5.521 -13.682 1.00 78.62 96 ILE A CA 1
ATOM 764 C C . ILE A 1 96 ? 2.498 -6.857 -12.957 1.00 78.62 96 ILE A C 1
ATOM 766 O O . ILE A 1 96 ? 3.420 -7.671 -12.906 1.00 78.62 96 ILE A O 1
ATOM 770 N N . ARG A 1 97 ? 1.278 -7.118 -12.466 1.00 71.25 97 ARG A N 1
ATOM 771 C CA . ARG A 1 97 ? 0.911 -8.375 -11.795 1.00 71.25 97 ARG A CA 1
ATOM 772 C C . ARG A 1 97 ? 1.079 -9.588 -12.704 1.00 71.25 97 ARG A C 1
ATOM 774 O O . ARG A 1 97 ? 1.619 -10.603 -12.280 1.00 71.25 97 ARG A O 1
ATOM 781 N N . ASN A 1 98 ? 0.605 -9.493 -13.942 1.00 73.31 98 ASN A N 1
ATOM 782 C CA . ASN A 1 98 ? 0.626 -10.604 -14.896 1.00 73.31 98 ASN A CA 1
ATOM 783 C C . ASN A 1 98 ? 2.002 -10.780 -15.576 1.00 73.31 98 ASN A C 1
ATOM 785 O O . ASN A 1 98 ? 2.127 -11.533 -16.544 1.00 73.31 98 ASN A O 1
ATOM 789 N N . GLY A 1 99 ? 3.029 -10.068 -15.103 1.00 71.94 99 GLY A N 1
ATOM 790 C CA . GLY A 1 99 ? 4.403 -10.211 -15.559 1.00 71.94 99 GLY A CA 1
ATOM 791 C C . GLY A 1 99 ? 5.037 -11.553 -15.173 1.00 71.94 99 GLY A C 1
ATOM 792 O O . GLY A 1 99 ? 4.441 -12.410 -14.528 1.00 71.94 99 GLY A O 1
ATOM 793 N N . LYS A 1 100 ? 6.304 -11.740 -15.563 1.00 64.25 100 LYS A N 1
ATOM 794 C CA . LYS A 1 100 ? 7.047 -12.997 -15.338 1.00 64.25 100 LYS A CA 1
ATOM 795 C C . LYS A 1 100 ? 7.253 -13.360 -13.861 1.00 64.25 100 LYS A C 1
ATOM 797 O O . LYS A 1 100 ? 7.508 -14.524 -13.572 1.00 64.25 100 LYS A O 1
ATOM 802 N N . ASN A 1 101 ? 7.171 -12.385 -12.956 1.00 70.12 101 ASN A N 1
ATOM 803 C CA . ASN A 1 101 ? 7.381 -12.576 -11.526 1.00 70.12 101 ASN A CA 1
ATOM 804 C C . ASN A 1 101 ? 6.076 -12.301 -10.782 1.00 70.12 101 ASN A C 1
ATOM 806 O O . ASN A 1 101 ? 5.547 -11.196 -10.873 1.00 70.12 101 ASN A O 1
ATOM 810 N N . ALA A 1 102 ? 5.600 -13.277 -10.007 1.00 77.38 102 ALA A N 1
ATOM 811 C CA . ALA A 1 102 ? 4.492 -13.056 -9.089 1.00 77.38 102 ALA A CA 1
ATOM 812 C C . ALA A 1 102 ? 4.946 -12.097 -7.976 1.00 77.38 102 ALA A C 1
ATOM 814 O O . ALA A 1 102 ? 5.858 -12.413 -7.202 1.00 77.38 102 ALA A O 1
ATOM 815 N N . LEU A 1 103 ? 4.339 -10.912 -7.939 1.00 87.25 103 LEU A N 1
ATOM 816 C CA . LEU A 1 103 ? 4.530 -9.921 -6.884 1.00 87.25 103 LEU A CA 1
ATOM 817 C C . LEU A 1 103 ? 3.408 -10.057 -5.855 1.00 87.25 103 LEU A C 1
ATOM 819 O O . LEU A 1 103 ? 2.254 -10.274 -6.213 1.00 87.25 103 LEU A O 1
ATOM 823 N N . ASP A 1 104 ? 3.748 -9.892 -4.580 1.00 88.44 104 ASP A N 1
ATOM 824 C CA . ASP A 1 104 ? 2.770 -9.803 -3.492 1.00 88.44 104 ASP A CA 1
ATOM 825 C C . ASP A 1 104 ? 2.175 -8.395 -3.390 1.00 88.44 104 ASP A C 1
ATOM 827 O O . ASP A 1 104 ? 1.025 -8.224 -2.982 1.00 88.44 104 ASP A O 1
ATOM 831 N N . ALA A 1 105 ? 2.971 -7.382 -3.741 1.00 86.94 105 ALA A N 1
ATOM 832 C CA . ALA A 1 105 ? 2.561 -5.990 -3.692 1.00 86.94 105 ALA A CA 1
ATOM 833 C C . ALA A 1 105 ? 3.339 -5.109 -4.675 1.00 86.94 105 ALA A C 1
ATOM 835 O O . ALA A 1 105 ? 4.491 -5.386 -5.025 1.00 86.94 105 ALA A O 1
ATOM 836 N N . ILE A 1 106 ? 2.722 -3.993 -5.050 1.00 87.12 106 ILE A N 1
ATOM 837 C CA . ILE A 1 106 ? 3.385 -2.868 -5.708 1.00 87.12 106 ILE A CA 1
ATOM 838 C C . ILE A 1 106 ? 3.558 -1.760 -4.671 1.00 87.12 106 ILE A C 1
ATOM 840 O O . ILE A 1 106 ? 2.629 -1.429 -3.936 1.00 87.12 106 ILE A O 1
ATOM 844 N N . VAL A 1 107 ? 4.752 -1.185 -4.599 1.00 86.75 107 VAL A N 1
ATOM 845 C CA . VAL A 1 107 ? 5.065 -0.069 -3.709 1.00 86.75 107 VAL A CA 1
ATOM 846 C C . VAL A 1 107 ? 5.355 1.150 -4.561 1.00 86.75 107 VAL A C 1
ATOM 848 O O . VAL A 1 107 ? 6.219 1.107 -5.434 1.00 86.75 107 VAL A O 1
ATOM 851 N N . TYR A 1 108 ? 4.623 2.231 -4.316 1.00 83.81 108 TYR A N 1
ATOM 852 C CA . TYR A 1 108 ? 4.720 3.457 -5.104 1.00 83.81 108 TYR A CA 1
ATOM 853 C C . TYR A 1 108 ? 4.650 4.698 -4.204 1.00 83.81 108 TYR A C 1
ATOM 855 O O . TYR A 1 108 ? 4.194 4.604 -3.057 1.00 83.81 108 TYR A O 1
ATOM 863 N N . PRO A 1 109 ? 5.117 5.867 -4.675 1.00 77.25 109 PRO A N 1
ATOM 864 C CA . PRO A 1 109 ? 5.127 7.081 -3.872 1.00 77.25 109 PRO A CA 1
ATOM 865 C C . PRO A 1 109 ? 3.708 7.532 -3.509 1.00 77.25 109 PRO A C 1
ATOM 867 O O . PRO A 1 109 ? 2.775 7.439 -4.308 1.00 77.25 109 PRO A O 1
ATOM 870 N N . GLY A 1 110 ? 3.546 8.040 -2.291 1.00 69.69 110 GLY A N 1
ATOM 871 C CA . GLY A 1 110 ? 2.305 8.657 -1.845 1.00 69.69 110 GLY A CA 1
ATOM 872 C C . GLY A 1 110 ? 2.055 9.999 -2.535 1.00 69.69 110 GLY A C 1
ATOM 873 O O . GLY A 1 110 ? 2.960 10.818 -2.654 1.00 69.69 110 GLY A O 1
ATOM 874 N N . VAL A 1 111 ? 0.805 10.243 -2.936 1.00 64.62 111 VAL A N 1
ATOM 875 C CA . VAL A 1 111 ? 0.365 11.508 -3.564 1.00 64.62 111 VAL A CA 1
ATOM 876 C C . VAL A 1 111 ? 0.354 12.673 -2.564 1.00 64.62 111 VAL A C 1
ATOM 878 O O . VAL A 1 111 ? 0.595 13.817 -2.929 1.00 64.62 111 VAL A O 1
ATOM 881 N N . GLU A 1 112 ? 0.082 12.382 -1.289 1.00 59.34 112 GLU A N 1
ATOM 882 C CA . GLU A 1 112 ? -0.198 13.388 -0.251 1.00 59.34 112 GLU A CA 1
ATOM 883 C C . GLU A 1 112 ? 1.052 13.852 0.521 1.00 59.34 112 GLU A C 1
ATOM 885 O O . GLU A 1 112 ? 0.995 14.858 1.222 1.00 59.34 112 GLU A O 1
ATOM 890 N N . SER A 1 113 ? 2.176 13.128 0.446 1.00 57.88 113 SER A N 1
ATOM 891 C CA . SER A 1 113 ? 3.387 13.452 1.214 1.00 57.88 113 SER A CA 1
ATOM 892 C C . SER A 1 113 ? 4.657 12.920 0.550 1.00 57.88 113 SER A C 1
ATOM 894 O O . SER A 1 113 ? 4.736 11.744 0.181 1.00 57.88 113 SER A O 1
ATOM 896 N N . SER A 1 114 ? 5.680 13.777 0.439 1.00 54.94 114 SER A N 1
ATOM 897 C CA . SER A 1 114 ? 6.980 13.392 -0.109 1.00 54.94 114 SER A CA 1
ATOM 898 C C . SER A 1 114 ? 7.709 12.459 0.867 1.00 54.94 114 SER A C 1
ATOM 900 O O . SER A 1 114 ? 8.227 12.854 1.905 1.00 54.94 114 SER A O 1
ATOM 902 N N . GLY A 1 115 ? 7.732 11.170 0.529 1.00 63.03 115 GLY A N 1
ATOM 903 C CA . GLY A 1 115 ? 8.357 10.120 1.339 1.00 63.03 115 GLY A CA 1
ATOM 904 C C . GLY A 1 115 ? 7.381 9.099 1.916 1.00 63.03 115 GLY A C 1
ATOM 905 O O . GLY A 1 115 ? 7.830 8.041 2.354 1.00 63.03 115 GLY A O 1
ATOM 906 N N . ALA A 1 116 ? 6.070 9.351 1.847 1.00 69.44 116 ALA A N 1
ATOM 907 C CA . ALA A 1 116 ? 5.082 8.306 2.083 1.00 69.44 116 ALA A CA 1
ATOM 908 C C . ALA A 1 116 ? 5.159 7.250 0.967 1.00 69.44 116 ALA A C 1
ATOM 910 O O . ALA A 1 116 ? 5.378 7.579 -0.201 1.00 69.44 116 ALA A O 1
ATOM 911 N N . LYS A 1 117 ? 4.974 5.979 1.332 1.00 77.12 117 LYS A N 1
ATOM 912 C CA . LYS A 1 117 ? 4.893 4.853 0.397 1.00 77.12 117 LYS A CA 1
ATOM 913 C C . LYS A 1 117 ? 3.508 4.234 0.506 1.00 77.12 117 LYS A C 1
ATOM 915 O O . LYS A 1 117 ? 3.080 3.873 1.600 1.00 77.12 117 LYS A O 1
ATOM 920 N N . ASN A 1 118 ? 2.830 4.102 -0.623 1.00 80.94 118 ASN A N 1
ATOM 921 C CA . ASN A 1 118 ? 1.596 3.344 -0.715 1.00 80.94 118 ASN A CA 1
ATOM 922 C C . ASN A 1 118 ? 1.934 1.884 -1.007 1.00 80.94 118 ASN A C 1
ATOM 924 O O . ASN A 1 118 ? 2.756 1.594 -1.877 1.00 80.94 118 ASN A O 1
ATOM 928 N N . TYR A 1 119 ? 1.284 0.979 -0.277 1.00 84.50 119 TYR A N 1
ATOM 929 C CA . TYR A 1 119 ? 1.400 -0.458 -0.479 1.00 84.50 119 TYR A CA 1
ATOM 930 C C . TYR A 1 119 ? 0.126 -0.969 -1.121 1.00 84.50 119 TYR A C 1
ATOM 932 O O . TYR A 1 119 ? -0.935 -1.032 -0.502 1.00 84.50 119 TYR A O 1
ATOM 940 N N . ALA A 1 120 ? 0.265 -1.340 -2.379 1.00 84.38 120 ALA A N 1
ATOM 941 C CA . ALA A 1 120 ? -0.766 -1.955 -3.166 1.00 84.38 120 ALA A CA 1
ATOM 942 C C . ALA A 1 120 ? -0.631 -3.485 -3.035 1.00 84.38 120 ALA A C 1
ATOM 944 O O . ALA A 1 120 ? 0.069 -4.107 -3.829 1.00 84.38 120 ALA A O 1
ATOM 945 N N . ILE A 1 121 ? -1.235 -4.087 -1.999 1.00 86.00 121 ILE A N 1
ATOM 946 C CA . ILE A 1 121 ? -1.091 -5.522 -1.671 1.00 86.00 121 ILE A CA 1
ATOM 947 C C . ILE A 1 121 ? -2.180 -6.350 -2.360 1.00 86.00 121 ILE A C 1
ATOM 949 O O . ILE A 1 121 ? -3.364 -6.024 -2.283 1.00 86.00 121 ILE A O 1
ATOM 953 N N . HIS A 1 122 ? -1.792 -7.451 -3.003 1.00 83.25 122 HIS A N 1
ATOM 954 C CA . HIS A 1 122 ? -2.737 -8.370 -3.630 1.00 83.25 122 HIS A CA 1
ATOM 955 C C . HIS A 1 122 ? -3.504 -9.205 -2.598 1.00 83.25 122 HIS A C 1
ATOM 957 O O . HIS A 1 122 ? -2.934 -9.679 -1.615 1.00 83.25 122 HIS A O 1
ATOM 963 N N . CYS A 1 123 ? -4.791 -9.464 -2.862 1.00 82.25 123 CYS A N 1
ATOM 964 C CA . CYS A 1 123 ? -5.634 -10.293 -1.994 1.00 82.25 123 CYS A CA 1
ATOM 965 C C . CYS A 1 123 ? -5.033 -11.686 -1.753 1.00 82.25 123 CYS A C 1
ATOM 967 O O . CYS A 1 123 ? -5.062 -12.179 -0.628 1.00 82.25 123 CYS A O 1
ATOM 969 N N . ASP A 1 124 ? -4.413 -12.279 -2.774 1.00 85.19 124 ASP A N 1
ATOM 970 C CA . ASP A 1 124 ? -3.769 -13.590 -2.667 1.00 85.19 124 ASP A CA 1
ATOM 971 C C . ASP A 1 124 ? -2.546 -13.578 -1.748 1.00 85.19 124 ASP A C 1
ATOM 973 O O . ASP A 1 124 ? -2.154 -14.629 -1.270 1.00 85.19 124 ASP A O 1
ATOM 977 N N . ALA A 1 125 ? -1.950 -12.420 -1.450 1.00 88.75 125 ALA A N 1
ATOM 978 C CA . ALA A 1 125 ? -0.859 -12.306 -0.485 1.00 88.75 125 ALA A CA 1
ATOM 979 C C . ALA A 1 125 ? -1.363 -12.133 0.960 1.00 88.75 125 ALA A C 1
ATOM 981 O O . ALA A 1 125 ? -0.571 -12.209 1.901 1.00 88.75 125 ALA A O 1
ATOM 982 N N . MET A 1 126 ? -2.673 -11.940 1.173 1.00 88.31 126 MET A N 1
ATOM 983 C CA . MET A 1 126 ? -3.232 -11.648 2.499 1.00 88.31 126 MET A CA 1
ATOM 984 C C . MET A 1 126 ? -3.056 -12.794 3.500 1.00 88.31 126 MET A C 1
ATOM 986 O O . MET A 1 126 ? -2.985 -12.535 4.700 1.00 88.31 126 MET A O 1
ATOM 990 N N . PHE A 1 127 ? -2.880 -14.044 3.048 1.00 90.12 127 PHE A N 1
ATOM 991 C CA . PHE A 1 127 ? -2.575 -15.172 3.945 1.00 90.12 127 PHE A CA 1
ATOM 992 C C . PHE A 1 127 ? -1.242 -15.006 4.696 1.00 90.12 127 PHE A C 1
ATOM 994 O O . PHE A 1 127 ? -1.018 -15.684 5.704 1.00 90.12 127 PHE A O 1
ATOM 1001 N N . LYS A 1 128 ? -0.350 -14.126 4.219 1.00 93.06 128 LYS A N 1
ATOM 1002 C CA . LYS A 1 128 ? 0.938 -13.810 4.856 1.00 93.06 128 LYS A CA 1
ATOM 1003 C C . LYS A 1 128 ? 0.800 -12.878 6.059 1.00 93.06 128 LYS A C 1
ATOM 1005 O O . LYS A 1 128 ? 1.768 -12.692 6.793 1.00 93.06 128 LYS A O 1
ATOM 1010 N N . PHE A 1 129 ? -0.383 -12.313 6.275 1.00 92.69 129 PHE A N 1
ATOM 1011 C CA . PHE A 1 129 ? -0.660 -11.390 7.365 1.00 92.69 129 PHE A CA 1
ATOM 1012 C C . PHE A 1 129 ? -1.517 -12.044 8.445 1.00 92.69 129 PHE A C 1
ATOM 1014 O O . PHE A 1 129 ? -2.289 -12.969 8.188 1.00 92.69 129 PHE A O 1
ATOM 1021 N N . ASN A 1 130 ? -1.385 -11.532 9.662 1.00 90.44 130 ASN A N 1
ATOM 1022 C CA . ASN A 1 130 ? -2.370 -11.682 10.719 1.00 90.44 130 ASN A CA 1
ATOM 1023 C C . ASN A 1 130 ? -3.207 -10.405 10.784 1.00 90.44 130 ASN A C 1
ATOM 1025 O O . ASN A 1 130 ? -2.688 -9.300 10.605 1.00 90.44 130 ASN A O 1
ATOM 1029 N N . ILE A 1 131 ? -4.497 -10.553 11.071 1.00 88.94 131 ILE A N 1
ATOM 1030 C CA . ILE A 1 131 ? -5.342 -9.420 11.438 1.00 88.94 131 ILE A CA 1
ATOM 1031 C C . ILE A 1 131 ? -5.008 -9.095 12.890 1.00 88.94 131 ILE A C 1
ATOM 1033 O O . ILE A 1 131 ? -5.291 -9.890 13.782 1.00 88.94 131 ILE A O 1
ATOM 1037 N N . ALA A 1 132 ? -4.348 -7.963 13.109 1.00 89.81 132 ALA A N 1
ATOM 1038 C CA . ALA A 1 132 ? -3.931 -7.540 14.439 1.00 89.81 132 ALA A CA 1
ATOM 1039 C C . ALA A 1 132 ? -5.074 -6.860 15.196 1.00 89.81 132 ALA A C 1
ATOM 1041 O O . ALA A 1 132 ? -5.197 -7.033 16.405 1.00 89.81 132 ALA A O 1
ATOM 1042 N N . ASP A 1 133 ? -5.896 -6.088 14.484 1.00 91.75 133 ASP A N 1
ATOM 1043 C CA . ASP A 1 133 ? -7.033 -5.370 15.053 1.00 91.75 133 ASP A CA 1
ATOM 1044 C C . ASP A 1 133 ? -8.018 -4.961 13.944 1.00 91.75 133 ASP A C 1
ATOM 1046 O O . ASP A 1 133 ? -7.688 -4.977 12.752 1.00 91.75 133 ASP A O 1
ATOM 1050 N N . MET A 1 134 ? -9.224 -4.561 14.330 1.00 93.19 134 MET A N 1
ATOM 1051 C CA . MET A 1 134 ? -10.196 -3.915 13.453 1.00 93.19 134 MET A CA 1
ATOM 1052 C C . MET A 1 134 ? -10.907 -2.788 14.194 1.00 93.19 134 MET A C 1
ATOM 1054 O O . MET A 1 134 ? -11.264 -2.917 15.363 1.00 93.19 134 MET A O 1
ATOM 1058 N N . TYR A 1 135 ? -11.181 -1.698 13.488 1.00 92.81 135 TYR A N 1
ATOM 1059 C CA . TYR A 1 135 ? -11.834 -0.520 14.035 1.00 92.81 135 TYR A CA 1
ATOM 1060 C C . TYR A 1 135 ? -12.987 -0.092 13.140 1.00 92.81 135 TYR A C 1
ATOM 1062 O O . TYR A 1 135 ? -12.833 0.040 11.926 1.00 92.81 135 TYR A O 1
ATOM 1070 N N . LEU A 1 136 ? -14.134 0.190 13.748 1.00 93.38 136 LEU A N 1
ATOM 1071 C CA . LEU A 1 136 ? -15.179 0.983 13.122 1.00 93.38 136 LEU A CA 1
ATOM 1072 C C . LEU A 1 136 ? -15.020 2.421 13.610 1.00 93.38 136 LEU A C 1
ATOM 1074 O O . LEU A 1 136 ? -15.168 2.688 14.804 1.00 93.38 136 LEU A O 1
ATOM 1078 N N . LEU A 1 137 ? -14.712 3.328 12.691 1.00 93.88 137 LEU A N 1
ATOM 1079 C CA . LEU A 1 137 ? -14.452 4.734 12.980 1.00 93.88 137 LEU A CA 1
ATOM 1080 C C . LEU A 1 137 ? -15.519 5.612 12.326 1.00 93.88 137 LEU A C 1
ATOM 1082 O O . LEU A 1 137 ? -15.974 5.318 11.225 1.00 93.88 137 LEU A O 1
ATOM 1086 N N . GLU A 1 138 ? -15.885 6.704 12.986 1.00 94.44 138 GLU A N 1
ATOM 1087 C CA . GLU A 1 138 ? -16.606 7.829 12.390 1.00 94.44 138 GLU A CA 1
ATOM 1088 C C . GLU A 1 138 ? -15.599 8.939 12.090 1.00 94.44 138 GLU A C 1
ATOM 1090 O O . GLU A 1 138 ? -14.883 9.380 12.991 1.00 94.44 138 GLU A O 1
ATOM 1095 N N . ILE A 1 139 ? -15.525 9.387 10.840 1.00 95.31 139 ILE A N 1
ATOM 1096 C CA . ILE A 1 139 ? -14.692 10.527 10.463 1.00 95.31 139 ILE A CA 1
ATOM 1097 C C . ILE A 1 139 ? -15.391 11.799 10.933 1.00 95.31 139 ILE A C 1
ATOM 1099 O O . ILE A 1 139 ? -16.510 12.087 10.522 1.00 95.31 139 ILE A O 1
ATOM 1103 N N . ILE A 1 140 ? -14.736 12.568 11.795 1.00 95.81 140 ILE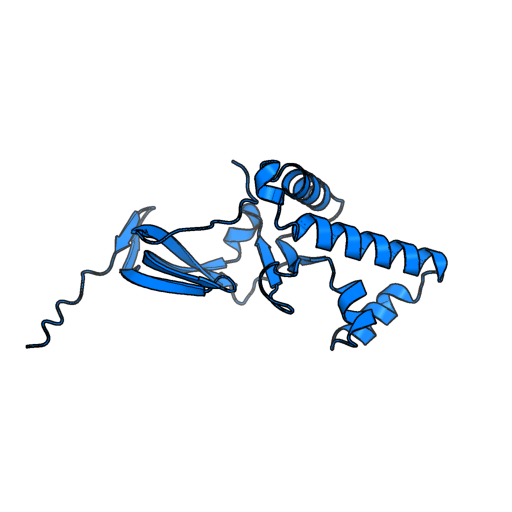 A N 1
ATOM 1104 C CA . ILE A 1 140 ? -15.277 13.825 12.322 1.00 95.81 140 ILE A CA 1
ATOM 1105 C C . ILE A 1 140 ? -14.923 14.968 11.378 1.00 95.81 140 ILE A C 1
ATOM 1107 O O . ILE A 1 140 ? -15.795 15.716 10.943 1.00 95.81 140 ILE A O 1
ATOM 1111 N N . GLN A 1 141 ? -13.644 15.063 11.020 1.00 93.38 141 GLN A N 1
ATOM 1112 C CA . GLN A 1 141 ? -13.112 16.147 10.208 1.00 93.38 141 GLN A CA 1
ATOM 1113 C C . GLN A 1 141 ? -11.990 15.622 9.316 1.00 93.38 141 GLN A C 1
ATOM 1115 O O . GLN A 1 141 ? -11.134 14.850 9.747 1.00 93.38 141 GLN A O 1
ATOM 1120 N N . LYS A 1 142 ? -11.971 16.074 8.062 1.00 89.50 142 LYS A N 1
ATOM 1121 C CA . LYS A 1 142 ? -10.843 15.873 7.150 1.00 89.50 142 LYS A CA 1
ATOM 1122 C C . LYS A 1 142 ? -9.914 17.082 7.222 1.00 89.50 142 LYS A C 1
ATOM 1124 O O . LYS A 1 142 ? -10.380 18.220 7.126 1.00 89.50 142 LYS A O 1
ATOM 1129 N N . TYR A 1 143 ? -8.617 16.822 7.341 1.00 84.94 143 TYR A N 1
ATOM 1130 C CA . TYR A 1 143 ? -7.546 17.811 7.273 1.00 84.94 143 TYR A CA 1
ATOM 1131 C C . TYR A 1 143 ? -6.726 17.636 5.978 1.00 84.94 143 TYR A C 1
ATOM 1133 O O . TYR A 1 143 ? -6.844 16.611 5.296 1.00 84.94 143 TYR A O 1
ATOM 1141 N N . PRO A 1 144 ? -5.895 18.627 5.602 1.00 79.38 144 PRO A N 1
ATOM 1142 C CA . PRO A 1 144 ? -4.923 18.470 4.521 1.00 79.38 144 PRO A CA 1
ATOM 1143 C C . PRO A 1 144 ? -3.960 17.289 4.748 1.00 79.38 144 PRO A C 1
ATOM 1145 O O . PRO A 1 144 ? -3.787 16.826 5.876 1.00 79.38 144 PRO A O 1
ATOM 1148 N N . TYR A 1 145 ? -3.305 16.833 3.675 1.00 70.44 145 TYR A N 1
ATOM 1149 C CA . TYR A 1 145 ? -2.287 15.767 3.697 1.00 70.44 145 TYR A CA 1
ATOM 1150 C C . TYR A 1 145 ? -2.797 14.384 4.143 1.00 70.44 145 TYR A C 1
ATOM 1152 O O . TYR A 1 145 ? -2.045 13.582 4.693 1.00 70.44 145 TYR A O 1
ATOM 1160 N N . GLY A 1 146 ? -4.082 14.091 3.925 1.00 74.38 146 GLY A N 1
ATOM 1161 C CA . GLY A 1 146 ? -4.668 12.787 4.255 1.00 74.38 146 GLY A CA 1
ATOM 1162 C C . GLY A 1 146 ? -4.814 12.512 5.755 1.00 74.38 146 GLY A C 1
ATOM 1163 O O . GLY A 1 146 ? -4.952 11.354 6.146 1.00 74.38 146 GLY A O 1
ATOM 1164 N N . LEU A 1 147 ? -4.787 13.552 6.592 1.00 82.50 147 LEU A N 1
ATOM 1165 C CA . LEU A 1 147 ? -5.044 13.439 8.024 1.00 82.50 147 LEU A CA 1
ATOM 1166 C C . LEU A 1 147 ? -6.546 13.532 8.312 1.00 82.50 147 LEU A C 1
ATOM 1168 O O . LEU A 1 147 ? -7.262 14.340 7.719 1.00 82.50 147 LEU A O 1
ATOM 1172 N N . TYR A 1 148 ? -7.013 12.724 9.260 1.00 88.75 148 TYR A N 1
ATOM 1173 C CA . TYR A 1 148 ? -8.417 12.672 9.655 1.00 88.75 148 TYR A CA 1
ATOM 1174 C C . TYR A 1 148 ? -8.537 12.756 11.172 1.00 88.75 148 TYR A C 1
ATOM 1176 O O . TYR A 1 148 ? -7.844 12.040 11.893 1.00 88.75 148 TYR A O 1
ATOM 1184 N N . GLU A 1 149 ? -9.445 13.603 11.646 1.00 92.94 149 GLU A N 1
ATOM 1185 C CA . GLU A 1 149 ? -10.016 13.469 12.981 1.00 92.94 149 GLU A CA 1
ATOM 1186 C C . GLU A 1 149 ? -11.082 12.386 12.945 1.00 92.94 149 GLU A C 1
ATOM 1188 O O . GLU A 1 149 ? -11.927 12.366 12.045 1.00 92.94 149 GLU A O 1
ATOM 1193 N N . TRP A 1 150 ? -11.071 11.499 13.929 1.00 94.81 150 TRP A N 1
ATOM 1194 C CA . TRP A 1 150 ? -11.988 10.376 13.967 1.00 94.81 150 TRP A CA 1
ATOM 1195 C C . TRP A 1 150 ? -12.413 10.053 15.392 1.00 94.81 150 TRP A C 1
ATOM 1197 O O . TRP A 1 150 ? -11.713 10.332 16.364 1.00 94.81 150 TRP A O 1
ATOM 1207 N N . ARG A 1 151 ? -13.580 9.425 15.498 1.00 94.38 151 ARG A N 1
ATOM 1208 C CA . ARG A 1 151 ? -14.123 8.869 16.731 1.00 94.38 151 ARG A CA 1
ATOM 1209 C C . ARG A 1 151 ? -14.209 7.357 16.596 1.00 94.38 151 ARG A C 1
ATOM 1211 O O . ARG A 1 151 ? -14.784 6.846 15.637 1.00 94.38 151 ARG A O 1
ATOM 1218 N N . LEU A 1 152 ? -13.652 6.640 17.567 1.00 94.12 152 LEU A N 1
ATOM 1219 C CA . LEU A 1 152 ? -13.791 5.189 17.648 1.00 94.12 152 LEU A CA 1
ATOM 1220 C C . LEU A 1 152 ? -15.235 4.833 18.014 1.00 94.12 152 LEU A C 1
ATOM 1222 O O . LEU A 1 152 ? -15.728 5.256 19.056 1.00 94.12 152 LEU A O 1
ATOM 1226 N N . LEU A 1 153 ? -15.903 4.050 17.167 1.00 93.12 153 LEU A N 1
ATOM 1227 C CA . LEU A 1 153 ? -17.239 3.521 17.445 1.00 93.12 153 LEU A CA 1
ATOM 1228 C C . LEU A 1 153 ? -17.169 2.109 18.022 1.00 93.12 153 LEU A C 1
ATOM 1230 O O . LEU A 1 153 ? -17.893 1.794 18.963 1.00 93.12 153 LEU A O 1
ATOM 1234 N N . LYS A 1 154 ? -16.327 1.250 17.434 1.00 93.00 154 LYS A N 1
ATOM 1235 C CA . LYS A 1 154 ? -16.113 -0.138 17.868 1.00 93.00 154 LYS A CA 1
ATOM 1236 C C . LYS A 1 154 ? -14.680 -0.574 17.585 1.00 93.00 154 LYS A C 1
ATOM 1238 O O . LYS A 1 154 ? -14.105 -0.160 16.581 1.00 93.00 154 LYS A O 1
ATOM 1243 N N . GLN A 1 155 ? -14.146 -1.445 18.432 1.00 94.00 155 GLN A N 1
ATOM 1244 C CA . GLN A 1 155 ? -12.853 -2.105 18.244 1.00 94.00 155 GLN A CA 1
ATOM 1245 C C . GLN A 1 155 ? -13.047 -3.621 18.291 1.00 94.00 155 GLN A C 1
ATOM 1247 O O . GLN A 1 155 ? -13.945 -4.099 18.988 1.00 94.00 155 GLN A O 1
ATOM 1252 N N . LEU A 1 156 ? -12.222 -4.364 17.558 1.00 92.94 156 LEU A N 1
ATOM 1253 C CA . LEU A 1 156 ? -12.201 -5.820 17.582 1.00 92.94 156 LEU A CA 1
ATOM 1254 C C . LEU A 1 156 ? -11.980 -6.323 19.009 1.00 92.94 156 LEU A C 1
ATOM 1256 O O . LEU A 1 156 ? -11.033 -5.925 19.687 1.00 92.94 156 LEU A O 1
ATOM 1260 N N . GLU A 1 157 ? -12.854 -7.214 19.456 1.00 92.00 157 GLU A N 1
ATOM 1261 C CA . GLU A 1 157 ? -12.628 -8.030 20.646 1.00 92.00 157 GLU A CA 1
ATOM 1262 C C . GLU A 1 157 ? -12.038 -9.372 20.246 1.00 92.00 157 GLU A C 1
ATOM 1264 O O . GLU A 1 157 ? -10.981 -9.769 20.730 1.00 92.00 157 GLU A O 1
ATOM 1269 N N . SER A 1 158 ? -12.720 -10.054 19.331 1.00 89.50 158 SER A N 1
ATOM 1270 C CA . SER A 1 158 ? -12.298 -11.344 18.812 1.00 89.50 158 SER A CA 1
ATOM 1271 C C . SER A 1 158 ? -12.916 -11.613 17.443 1.00 89.50 158 SER A C 1
ATOM 1273 O O . SER A 1 158 ? -13.819 -10.912 16.977 1.00 89.50 158 SER A O 1
ATOM 1275 N N . TYR A 1 159 ? -12.384 -12.632 16.780 1.00 84.69 159 TYR A N 1
ATOM 1276 C CA . TYR A 1 159 ? -12.897 -13.147 15.523 1.00 84.69 159 TYR A CA 1
ATOM 1277 C C . TYR A 1 159 ? -13.319 -14.596 15.741 1.00 84.69 159 TYR A C 1
ATOM 1279 O O . TYR A 1 159 ? -12.503 -15.403 16.185 1.00 84.69 159 TYR A O 1
ATOM 1287 N N . ASP A 1 160 ? -14.573 -14.913 15.429 1.00 84.12 160 ASP A N 1
ATOM 1288 C CA . ASP A 1 160 ? -15.136 -16.254 15.583 1.00 84.12 160 ASP A CA 1
ATOM 1289 C C . ASP A 1 160 ? -15.896 -16.645 14.312 1.00 84.12 160 ASP A C 1
ATOM 1291 O O . ASP A 1 160 ? -16.851 -15.974 13.927 1.00 84.12 160 ASP A O 1
ATOM 1295 N N . ASP A 1 161 ? -15.423 -17.689 13.631 1.00 81.69 161 ASP A N 1
ATOM 1296 C CA . ASP A 1 161 ? -16.035 -18.299 12.438 1.00 81.69 161 ASP A CA 1
ATOM 1297 C C . ASP A 1 161 ? -16.650 -17.304 11.425 1.00 81.69 161 ASP A C 1
ATOM 1299 O O . ASP A 1 161 ? -17.846 -17.309 11.124 1.00 81.69 161 ASP A O 1
ATOM 1303 N N . GLY A 1 162 ? -15.841 -16.368 10.916 1.00 79.44 162 GLY A N 1
ATOM 1304 C CA . GLY A 1 162 ? -16.316 -15.386 9.933 1.00 79.44 162 GLY A CA 1
ATOM 1305 C C . GLY A 1 162 ? -16.993 -14.151 10.529 1.00 79.44 162 GLY A C 1
ATOM 1306 O O . GLY A 1 162 ? -17.288 -13.205 9.795 1.00 79.44 162 GLY A O 1
ATOM 1307 N N . ARG A 1 163 ? -17.234 -14.124 11.843 1.00 85.56 163 ARG A N 1
ATOM 1308 C CA . ARG A 1 163 ? -17.914 -13.030 12.539 1.00 85.56 163 ARG A CA 1
ATOM 1309 C C . ARG A 1 163 ? -16.923 -12.183 13.319 1.00 85.56 163 ARG A C 1
ATOM 1311 O O . ARG A 1 163 ? -16.080 -12.678 14.063 1.00 85.56 163 ARG A O 1
ATOM 1318 N N . ILE A 1 164 ? -17.077 -10.873 13.165 1.00 88.69 164 ILE A N 1
ATOM 1319 C CA . ILE A 1 164 ? -16.351 -9.883 13.952 1.00 88.69 164 ILE A CA 1
ATOM 1320 C C . ILE A 1 164 ? -17.133 -9.654 15.243 1.00 88.69 164 ILE A C 1
ATOM 1322 O O . ILE A 1 164 ? -18.267 -9.167 15.203 1.00 88.69 164 ILE A O 1
ATOM 1326 N N . ILE A 1 165 ? -16.524 -9.999 16.374 1.00 91.00 165 ILE A N 1
ATOM 1327 C CA . ILE A 1 165 ? -17.047 -9.701 17.704 1.00 91.00 165 ILE A CA 1
ATOM 1328 C C . ILE A 1 165 ? -16.404 -8.391 18.154 1.00 91.00 165 ILE A C 1
ATOM 1330 O O . ILE A 1 165 ? -15.180 -8.243 18.167 1.00 91.00 165 ILE A O 1
ATOM 1334 N N . TRP A 1 166 ? -17.245 -7.412 18.465 1.00 92.38 166 TRP A N 1
ATOM 1335 C CA . TRP A 1 166 ? -16.820 -6.070 18.845 1.00 92.38 166 TRP A CA 1
ATOM 1336 C C . TRP A 1 166 ? -16.782 -5.942 20.356 1.00 92.38 166 TRP A C 1
ATOM 1338 O O . TRP A 1 166 ? -17.729 -6.373 21.008 1.00 92.38 166 TRP A O 1
ATOM 1348 N N . LYS A 1 167 ? -15.766 -5.246 20.875 1.00 90.56 167 LYS A N 1
ATOM 1349 C CA . LYS A 1 167 ? -15.707 -4.895 22.293 1.00 90.56 167 LYS A CA 1
ATOM 1350 C C . LYS A 1 167 ? -16.950 -4.107 22.668 1.00 90.56 167 LYS A C 1
ATOM 1352 O O . LYS A 1 167 ? -17.341 -3.175 21.952 1.00 90.56 167 LYS A O 1
ATOM 1357 N N . GLU A 1 168 ? -17.534 -4.446 23.808 1.00 77.50 168 GLU A N 1
ATOM 1358 C CA . GLU A 1 168 ? -18.562 -3.601 24.394 1.00 77.50 168 GLU A CA 1
ATOM 1359 C C . GLU A 1 168 ? -17.979 -2.215 24.716 1.00 77.50 168 GLU A C 1
ATOM 1361 O O . GLU A 1 168 ? -16.817 -2.103 25.129 1.00 77.50 168 GLU A O 1
ATOM 1366 N N . PRO A 1 169 ? -18.747 -1.132 24.503 1.00 60.00 169 PRO A N 1
ATOM 1367 C CA . PRO A 1 169 ? -18.302 0.198 24.873 1.00 60.00 169 PRO A CA 1
ATOM 1368 C C . PRO A 1 169 ? -18.041 0.225 26.379 1.00 60.00 169 PRO A C 1
ATOM 1370 O O . PRO A 1 169 ? -18.943 -0.001 27.183 1.00 60.00 169 PRO A O 1
ATOM 1373 N N . CYS A 1 170 ? -16.798 0.509 26.766 1.00 52.56 170 CYS A N 1
ATOM 1374 C CA . CYS A 1 170 ? -16.480 0.744 28.163 1.00 52.56 170 CYS A CA 1
ATOM 1375 C C . CYS A 1 170 ? -17.224 2.018 28.582 1.00 52.56 170 CYS A C 1
ATOM 1377 O O . CYS A 1 170 ? -16.881 3.117 28.144 1.00 52.56 170 CYS A O 1
ATOM 1379 N N . CYS A 1 171 ? -18.284 1.870 29.375 1.00 41.50 171 CYS A N 1
ATOM 1380 C CA . CYS A 1 171 ? -19.011 2.978 29.980 1.00 41.50 171 CYS A CA 1
ATOM 1381 C C . CYS A 1 171 ? -18.113 3.684 31.004 1.00 41.50 171 CYS A C 1
ATOM 1383 O O . CYS A 1 171 ? -18.304 3.542 32.208 1.00 41.50 171 CYS A O 1
ATOM 1385 N N . THR A 1 172 ? -17.134 4.470 30.566 1.00 40.28 172 THR A N 1
ATOM 1386 C CA . THR A 1 172 ? -16.557 5.506 31.425 1.00 40.28 172 THR A CA 1
ATOM 1387 C C . THR A 1 172 ? -17.490 6.703 31.393 1.00 40.28 172 THR A C 1
ATOM 1389 O O . THR A 1 172 ? -17.288 7.659 30.648 1.00 40.28 172 THR A O 1
ATOM 1392 N N . ASN A 1 173 ? -18.537 6.621 32.214 1.00 37.88 173 ASN A N 1
ATOM 1393 C CA . ASN A 1 173 ? -19.181 7.807 32.755 1.00 37.88 173 ASN A CA 1
ATOM 1394 C C . ASN A 1 173 ? -18.121 8.536 33.583 1.00 37.88 173 ASN A C 1
ATOM 1396 O O . ASN A 1 173 ? -17.842 8.155 34.720 1.00 37.88 173 ASN A O 1
ATOM 1400 N N . VAL A 1 174 ? -17.484 9.541 32.992 1.00 37.72 174 VAL A N 1
ATOM 1401 C CA . VAL A 1 174 ? -16.765 10.540 33.777 1.00 37.72 174 VAL A CA 1
ATOM 1402 C C . VAL A 1 174 ? -17.848 11.428 34.380 1.00 37.72 174 VAL A C 1
ATOM 1404 O O . VAL A 1 174 ? -18.568 12.107 33.648 1.00 37.72 174 VAL A O 1
ATOM 1407 N N . ALA A 1 175 ? -18.030 11.275 35.692 1.00 34.31 175 ALA A N 1
ATOM 1408 C CA . ALA A 1 175 ? -18.890 12.104 36.529 1.00 34.31 175 ALA A CA 1
ATOM 1409 C C . ALA A 1 175 ? -18.441 13.572 36.534 1.00 34.31 175 ALA A C 1
ATOM 1411 O O . ALA A 1 175 ? -17.225 13.815 36.349 1.00 34.31 175 ALA A O 1
#